Protein AF-A0A699U4J8-F1 (afdb_monomer_lite)

Radius of gyration: 22.79 Å; chains: 1; bounding box: 65×26×47 Å

Secondary structure (DSSP, 8-state):
-------HHHHHHHHHHTS-GGGHHHHHHHHT-TTTTT--HHHHHHHHHHHHHHHHHHHHHHHHHHHTTS--SS---HHHHHHHHHHHHHHHHHHTT-S-S-------TTS-S------

Foldseek 3Di:
DPPPPDQQLNVQLVVLVPDDPVCVVVSVVLNPDPCSSVDHPVNVVVVVVVVVVVVVVVVVVVVVVVVVPPPPPDDDDPVVVVVVVVVVVVVVVVVVPPPDPDDDPDPPVPPPPPPPDDD

Sequence (119 aa):
ILGESLSQEDINLKFLRSLPTEWRTQSLTWRNKTDLEDQSLDDLFNSLKIYDAEVKISVVASVSAASAKIPISSLPNVDTLSNAIIYSFFASQSNSSQLENDDSKQIDADDLDEMDLKW

Structure (mmCIF, N/CA/C/O backbone):
data_AF-A0A699U4J8-F1
#
_entry.id   AF-A0A699U4J8-F1
#
loop_
_atom_site.group_PDB
_atom_site.id
_atom_site.type_symbol
_atom_site.label_atom_id
_atom_site.label_alt_id
_atom_site.label_comp_id
_atom_site.label_asym_id
_atom_site.label_entity_id
_atom_site.label_seq_id
_atom_site.pdbx_PDB_ins_code
_atom_site.Cartn_x
_atom_site.Cartn_y
_atom_site.Cartn_z
_atom_site.occupancy
_atom_site.B_iso_or_equiv
_atom_site.auth_seq_id
_atom_site.auth_comp_id
_atom_site.auth_asym_id
_atom_site.auth_atom_id
_atom_site.pdbx_PDB_model_num
ATOM 1 N N . ILE A 1 1 ? -29.609 2.372 14.294 1.00 51.78 1 ILE A N 1
ATOM 2 C CA . ILE A 1 1 ? -28.439 2.052 13.451 1.00 51.78 1 ILE A CA 1
ATOM 3 C C . ILE A 1 1 ? -27.274 1.991 14.415 1.00 51.78 1 ILE A C 1
ATOM 5 O O . ILE A 1 1 ? -26.902 3.023 14.962 1.00 51.78 1 ILE A O 1
ATOM 9 N N . LEU A 1 2 ? -26.874 0.779 14.792 1.00 55.16 2 LEU A N 1
ATOM 10 C CA . LEU A 1 2 ? -25.718 0.571 15.654 1.00 55.16 2 LEU A CA 1
ATOM 11 C C . LEU A 1 2 ? -24.518 0.921 14.772 1.00 55.16 2 LEU A C 1
ATOM 13 O O . LEU A 1 2 ? -24.261 0.211 13.809 1.00 55.16 2 LEU A O 1
ATOM 17 N N . GLY A 1 3 ? -23.902 2.082 14.988 1.00 55.09 3 GLY A N 1
ATOM 18 C CA . GLY A 1 3 ? -22.686 2.430 14.263 1.00 55.09 3 GLY A CA 1
ATOM 19 C C . GLY A 1 3 ? -21.615 1.435 14.677 1.00 55.09 3 GLY A C 1
ATOM 20 O O . GLY A 1 3 ? -21.160 1.487 15.818 1.00 55.09 3 GLY A O 1
ATOM 21 N N . GLU A 1 4 ? -21.276 0.495 13.799 1.00 68.88 4 GLU A N 1
ATOM 22 C CA . GLU A 1 4 ? -20.122 -0.367 14.013 1.00 68.88 4 GLU A CA 1
ATOM 23 C C . GLU A 1 4 ? -18.873 0.509 13.960 1.00 68.88 4 GLU A C 1
ATOM 25 O O . GLU A 1 4 ? -18.451 0.986 12.906 1.00 68.88 4 GLU A O 1
ATOM 30 N N . SER A 1 5 ? -18.307 0.773 15.134 1.00 76.50 5 SER A N 1
ATOM 31 C CA . SER A 1 5 ? -16.977 1.347 15.249 1.00 76.50 5 SER A CA 1
ATOM 32 C C . SER A 1 5 ? -15.980 0.293 14.780 1.00 76.50 5 SER A C 1
ATOM 34 O O . SER A 1 5 ? -15.729 -0.685 15.481 1.00 76.50 5 SER A O 1
AT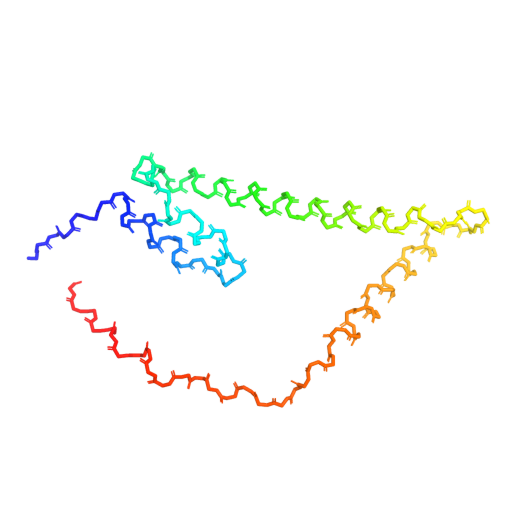OM 36 N N . LEU A 1 6 ? -15.442 0.478 13.581 1.00 82.56 6 LEU A N 1
ATOM 37 C CA . LEU A 1 6 ? -14.371 -0.356 13.047 1.00 82.56 6 LEU A CA 1
ATOM 38 C C . LEU A 1 6 ? -13.098 -0.160 13.878 1.00 82.56 6 LEU A C 1
ATOM 40 O O . LEU A 1 6 ? -12.718 0.978 14.159 1.00 82.56 6 LEU A O 1
ATOM 44 N N . SER A 1 7 ? -12.444 -1.257 14.267 1.00 90.50 7 SER A N 1
ATOM 45 C CA . SER A 1 7 ? -11.113 -1.188 14.876 1.00 90.50 7 SER A CA 1
ATOM 46 C C . SER A 1 7 ? -10.078 -0.743 13.838 1.00 90.50 7 SER A C 1
ATOM 48 O O . SER A 1 7 ? -10.276 -0.904 12.630 1.00 90.50 7 SER A O 1
ATOM 50 N N . GLN A 1 8 ? -8.951 -0.200 14.305 1.00 90.69 8 GLN A N 1
ATOM 51 C CA . GLN A 1 8 ? -7.836 0.165 13.427 1.00 90.69 8 GLN A CA 1
ATOM 52 C C . GLN A 1 8 ? -7.327 -1.054 12.642 1.00 90.69 8 GLN A C 1
ATOM 54 O O . GLN A 1 8 ? -7.018 -0.945 11.455 1.00 90.69 8 GLN A O 1
ATOM 59 N N . GLU A 1 9 ? -7.324 -2.227 13.278 1.00 91.62 9 GLU A N 1
ATOM 60 C CA . GLU A 1 9 ? -6.990 -3.495 12.636 1.00 91.62 9 GLU A CA 1
ATOM 61 C C . GLU A 1 9 ? -7.926 -3.813 11.461 1.00 91.62 9 GLU A C 1
ATOM 63 O O . GLU A 1 9 ? -7.437 -4.109 10.373 1.00 91.62 9 GLU A O 1
ATOM 68 N N . ASP A 1 10 ? -9.251 -3.690 11.617 1.00 91.88 10 ASP A N 1
ATOM 69 C CA . ASP A 1 10 ? -10.183 -3.989 10.518 1.00 91.88 10 ASP A CA 1
ATOM 70 C C . ASP A 1 10 ? -10.025 -3.007 9.347 1.00 91.88 10 ASP A C 1
ATOM 72 O O . ASP A 1 10 ? -10.038 -3.408 8.180 1.00 91.88 10 ASP A O 1
ATOM 76 N N . ILE A 1 11 ? -9.793 -1.724 9.647 1.00 92.31 11 ILE A N 1
ATOM 77 C CA . ILE A 1 11 ? -9.490 -0.700 8.636 1.00 92.31 11 ILE A CA 1
ATOM 78 C C . ILE A 1 11 ? -8.229 -1.086 7.851 1.00 92.31 11 ILE A C 1
ATOM 80 O O . ILE A 1 11 ? -8.233 -1.068 6.616 1.00 92.31 11 ILE A O 1
ATOM 84 N N . ASN A 1 12 ? -7.169 -1.486 8.552 1.00 93.44 12 ASN A N 1
ATOM 85 C CA . ASN A 1 12 ? -5.906 -1.889 7.941 1.00 93.44 12 ASN A CA 1
ATOM 86 C C . ASN A 1 12 ? -6.057 -3.179 7.125 1.00 93.44 12 ASN A C 1
ATOM 88 O O . ASN A 1 12 ? -5.565 -3.259 5.999 1.00 93.44 12 ASN A O 1
ATOM 92 N N . LEU A 1 13 ? -6.797 -4.169 7.627 1.00 92.44 13 LEU A N 1
ATOM 93 C CA . LEU A 1 13 ? -7.095 -5.403 6.899 1.00 92.44 13 LEU A CA 1
ATOM 94 C C . LEU A 1 13 ? -7.877 -5.128 5.610 1.00 92.44 13 LEU A C 1
ATOM 96 O O . LEU A 1 13 ? -7.538 -5.681 4.559 1.00 92.44 13 LEU A O 1
ATOM 100 N N . LYS A 1 14 ? -8.882 -4.246 5.657 1.00 92.62 14 LYS A N 1
ATOM 101 C CA . LYS A 1 14 ? -9.645 -3.818 4.475 1.00 92.62 14 LYS A CA 1
ATOM 102 C C . LYS A 1 14 ? -8.773 -3.086 3.463 1.00 92.62 14 LYS A C 1
ATOM 104 O O . LYS A 1 14 ? -8.875 -3.376 2.272 1.00 92.62 14 LYS A O 1
ATOM 109 N N . PHE A 1 15 ? -7.887 -2.202 3.921 1.00 92.75 15 PHE A N 1
ATOM 110 C CA . PHE A 1 15 ? -6.904 -1.542 3.062 1.00 92.75 15 PHE A CA 1
ATOM 111 C C . PHE A 1 15 ? -5.977 -2.554 2.375 1.00 92.75 15 PHE A C 1
ATOM 113 O O . PHE A 1 15 ? -5.805 -2.509 1.163 1.00 92.75 15 PHE A O 1
ATOM 120 N N . LEU A 1 16 ? -5.429 -3.525 3.111 1.00 92.56 16 LEU A N 1
ATOM 121 C CA . LEU A 1 16 ? -4.551 -4.545 2.528 1.00 92.56 16 LEU A CA 1
ATOM 122 C C . LEU A 1 16 ? -5.282 -5.482 1.561 1.00 92.56 16 LEU A C 1
ATOM 124 O O . LEU A 1 16 ? -4.682 -5.941 0.589 1.00 92.56 16 LEU A O 1
ATOM 128 N N . ARG A 1 17 ? -6.566 -5.770 1.808 1.00 90.62 17 ARG A N 1
ATOM 129 C CA . ARG A 1 17 ? -7.400 -6.611 0.936 1.00 90.62 17 ARG A CA 1
ATOM 130 C C . ARG A 1 17 ? -7.817 -5.895 -0.351 1.00 90.62 17 ARG A C 1
ATOM 132 O O . ARG A 1 17 ? -8.046 -6.575 -1.347 1.00 90.62 17 ARG A O 1
ATOM 139 N N . SER A 1 18 ? -7.903 -4.564 -0.342 1.00 92.38 18 SER A N 1
ATOM 140 C CA . SER A 1 18 ? -8.241 -3.763 -1.526 1.00 92.38 18 SER A CA 1
ATOM 141 C C . SER A 1 18 ? -7.046 -3.477 -2.441 1.00 92.38 18 SER A C 1
ATOM 143 O O . SER A 1 18 ? -7.230 -2.921 -3.526 1.00 92.38 18 SER A O 1
ATOM 145 N N . LEU A 1 19 ? -5.828 -3.867 -2.043 1.00 91.94 19 LEU A N 1
ATOM 146 C CA . LEU A 1 19 ? -4.644 -3.706 -2.880 1.00 91.94 19 LEU A CA 1
ATOM 147 C C . LEU A 1 19 ? -4.722 -4.566 -4.160 1.00 91.94 19 LEU A C 1
ATOM 149 O O . LEU A 1 19 ? -5.242 -5.686 -4.126 1.00 91.94 19 LEU A O 1
ATOM 153 N N . PRO A 1 20 ? -4.143 -4.086 -5.280 1.00 90.25 20 PRO A N 1
ATOM 154 C CA . PRO A 1 20 ? -4.026 -4.852 -6.518 1.00 90.25 20 PRO A CA 1
ATOM 155 C C . PRO A 1 20 ? -3.318 -6.203 -6.339 1.00 90.25 20 PRO A C 1
ATOM 157 O O . PRO A 1 20 ? -2.529 -6.401 -5.410 1.00 90.25 20 PRO A O 1
ATOM 160 N N . THR A 1 21 ? -3.557 -7.138 -7.261 1.00 85.75 21 THR A N 1
ATOM 161 C CA . THR A 1 21 ? -3.020 -8.508 -7.198 1.00 85.75 21 THR A CA 1
ATOM 162 C C . THR A 1 21 ? -1.496 -8.581 -7.139 1.00 85.75 21 THR A C 1
ATOM 164 O O . THR A 1 21 ? -0.951 -9.498 -6.526 1.00 85.75 21 THR A O 1
ATOM 167 N N . GLU A 1 22 ? -0.810 -7.591 -7.700 1.00 86.38 22 GLU A N 1
ATOM 168 C CA . GLU A 1 22 ? 0.641 -7.403 -7.672 1.00 86.38 22 GLU A CA 1
ATOM 169 C C . GLU A 1 22 ? 1.186 -7.308 -6.236 1.00 86.38 22 GLU A C 1
ATOM 171 O O . GLU A 1 22 ? 2.324 -7.687 -5.970 1.00 86.38 22 GLU A O 1
ATOM 176 N N . TRP A 1 23 ? 0.353 -6.871 -5.288 1.00 89.06 23 TRP A N 1
ATOM 177 C CA . TRP A 1 23 ? 0.686 -6.723 -3.872 1.00 89.06 23 TRP A CA 1
ATOM 178 C C . TRP A 1 23 ? 0.244 -7.915 -3.011 1.00 89.06 23 TRP A C 1
ATOM 180 O O . TRP A 1 23 ? 0.364 -7.865 -1.783 1.00 89.06 23 TRP A O 1
ATOM 190 N N . ARG A 1 24 ? -0.262 -9.013 -3.599 1.00 85.62 24 ARG A N 1
ATOM 191 C CA . ARG A 1 24 ? -0.790 -10.164 -2.833 1.00 85.62 24 ARG A CA 1
ATOM 192 C C . ARG A 1 24 ? 0.223 -10.785 -1.878 1.00 85.62 24 ARG A C 1
ATOM 194 O O . ARG A 1 24 ? -0.122 -11.079 -0.737 1.00 85.62 24 ARG A O 1
ATOM 201 N N . THR A 1 25 ? 1.464 -10.972 -2.315 1.00 87.69 25 THR A N 1
ATOM 202 C CA . THR A 1 25 ? 2.506 -11.601 -1.488 1.00 87.69 25 THR A CA 1
ATOM 203 C C . THR A 1 25 ? 2.859 -10.732 -0.280 1.00 87.69 25 THR A C 1
ATOM 205 O O . THR A 1 25 ? 2.932 -11.218 0.852 1.00 87.69 25 THR A O 1
ATOM 208 N N . GLN A 1 26 ? 3.013 -9.425 -0.504 1.00 86.75 26 GLN A N 1
ATOM 209 C CA . GLN A 1 26 ? 3.355 -8.478 0.553 1.00 86.75 26 GLN A CA 1
ATOM 210 C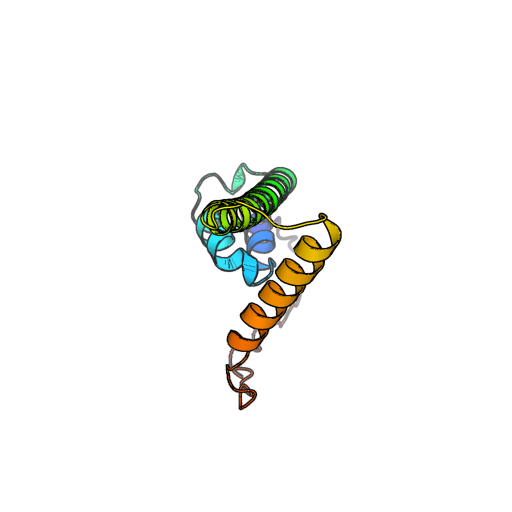 C . GLN A 1 26 ? 2.186 -8.269 1.525 1.00 86.75 26 GLN A C 1
ATOM 212 O O . GLN A 1 26 ? 2.368 -8.344 2.738 1.00 86.75 26 GLN A O 1
ATOM 217 N N . SER A 1 27 ? 0.968 -8.102 1.002 1.00 89.00 27 SER A N 1
ATOM 218 C CA . SER A 1 27 ? -0.244 -7.954 1.817 1.00 89.00 27 SER A CA 1
ATOM 219 C C . SER A 1 27 ? -0.536 -9.191 2.667 1.00 89.00 27 SER A C 1
ATOM 221 O O . SER A 1 27 ? -0.946 -9.051 3.814 1.00 89.00 27 SER A O 1
ATOM 223 N N . LEU A 1 28 ? -0.311 -10.411 2.162 1.00 89.88 28 LEU A N 1
ATOM 224 C CA . LEU A 1 28 ? -0.459 -11.636 2.957 1.00 89.88 28 LEU A CA 1
ATOM 225 C C . LEU A 1 28 ? 0.545 -11.687 4.116 1.00 89.88 28 LEU A C 1
ATOM 227 O O . LEU A 1 28 ? 0.183 -12.076 5.222 1.00 89.88 28 LEU A O 1
ATOM 231 N N . THR A 1 29 ? 1.782 -11.254 3.873 1.00 90.12 29 THR A N 1
ATOM 232 C CA . THR A 1 29 ? 2.821 -11.191 4.909 1.00 90.12 29 THR A CA 1
ATOM 233 C C . THR A 1 29 ? 2.443 -10.195 6.001 1.00 90.12 29 THR A C 1
ATOM 235 O O . THR A 1 29 ? 2.573 -10.499 7.183 1.00 90.12 29 THR A O 1
ATOM 238 N N . TRP A 1 30 ? 1.940 -9.021 5.621 1.00 90.12 30 TRP A N 1
ATOM 239 C CA . TRP A 1 30 ? 1.531 -8.000 6.581 1.00 90.12 30 TRP A CA 1
ATOM 240 C C . TRP A 1 30 ? 0.275 -8.375 7.354 1.00 90.12 30 TRP A C 1
ATOM 242 O O . TRP A 1 30 ? 0.262 -8.172 8.556 1.00 90.12 30 TRP A O 1
ATOM 252 N N . ARG A 1 31 ? -0.718 -9.017 6.728 1.00 89.56 31 ARG A N 1
ATOM 253 C CA . ARG A 1 31 ? -1.923 -9.505 7.427 1.00 89.56 31 ARG A CA 1
ATOM 254 C C . ARG A 1 31 ? -1.633 -10.468 8.583 1.00 89.56 31 ARG A C 1
ATOM 256 O O . ARG A 1 31 ? -2.459 -10.588 9.473 1.00 89.56 31 ARG A O 1
ATOM 263 N N . ASN A 1 32 ? -0.482 -11.140 8.576 1.00 87.81 32 ASN A N 1
ATOM 264 C CA . ASN A 1 32 ? -0.077 -12.056 9.645 1.00 87.81 32 ASN A CA 1
ATOM 265 C C . ASN A 1 32 ? 0.713 -11.372 10.777 1.00 87.81 32 ASN A C 1
ATOM 267 O O . ASN A 1 32 ? 1.141 -12.048 11.713 1.00 87.81 32 ASN A O 1
ATOM 271 N N . LYS A 1 33 ? 0.972 -10.063 10.684 1.00 88.88 33 LYS A N 1
ATOM 272 C CA . LYS A 1 33 ? 1.706 -9.321 11.711 1.00 88.88 33 LYS A CA 1
ATOM 273 C C . LYS A 1 33 ? 0.784 -8.973 12.879 1.00 88.88 33 LYS A C 1
ATOM 275 O O . LYS A 1 33 ? -0.352 -8.567 12.678 1.00 88.88 33 LYS A O 1
ATOM 280 N N . THR A 1 34 ? 1.292 -9.111 14.100 1.00 87.19 34 THR A N 1
ATOM 281 C CA . THR A 1 34 ? 0.522 -8.884 15.335 1.00 87.19 34 THR A CA 1
ATOM 282 C C . THR A 1 34 ? 0.420 -7.412 15.735 1.00 87.19 34 THR A C 1
ATOM 284 O O . THR A 1 34 ? -0.382 -7.079 16.591 1.00 87.19 34 THR A O 1
ATOM 287 N N . ASP A 1 35 ? 1.238 -6.539 15.145 1.00 89.88 35 ASP A N 1
ATOM 288 C CA . ASP A 1 35 ? 1.280 -5.090 15.388 1.00 89.88 35 ASP A CA 1
ATOM 289 C C . ASP A 1 35 ? 0.411 -4.301 14.392 1.00 89.88 35 ASP A C 1
ATOM 291 O O . ASP A 1 35 ? 0.624 -3.110 14.176 1.00 89.88 35 ASP A O 1
ATOM 295 N N . LEU A 1 36 ? -0.547 -4.961 13.731 1.00 89.44 36 LEU A N 1
ATOM 296 C CA . LEU A 1 36 ? -1.360 -4.319 12.699 1.00 89.44 36 LEU A CA 1
ATOM 297 C C . LEU A 1 36 ? -2.319 -3.271 13.271 1.00 89.44 36 LEU A C 1
ATOM 299 O O . LEU A 1 36 ? -2.638 -2.319 12.571 1.00 89.44 36 LEU A O 1
ATOM 303 N N . GLU A 1 37 ? -2.779 -3.436 14.512 1.00 90.88 37 GLU A N 1
ATOM 304 C CA . GLU A 1 37 ? -3.652 -2.468 15.192 1.00 90.88 37 GLU A CA 1
ATOM 305 C C . GLU A 1 37 ? -2.909 -1.170 15.547 1.00 90.88 37 GLU A C 1
ATOM 307 O O . GLU A 1 37 ? -3.503 -0.094 15.527 1.00 90.88 37 GLU A O 1
ATOM 312 N N . ASP A 1 38 ? -1.601 -1.263 15.801 1.00 93.19 38 ASP A N 1
ATOM 313 C CA . ASP A 1 38 ? -0.754 -0.126 16.172 1.00 93.19 38 ASP A CA 1
ATOM 314 C C . ASP A 1 38 ? -0.310 0.706 14.957 1.00 93.19 38 ASP A C 1
ATOM 316 O O . ASP A 1 38 ? 0.130 1.848 15.104 1.00 93.19 38 ASP A O 1
ATOM 320 N N . GLN A 1 39 ? -0.394 0.141 13.749 1.00 92.88 39 GLN A N 1
ATOM 321 C CA . GLN A 1 39 ? 0.022 0.816 12.523 1.00 92.88 39 GLN A CA 1
ATOM 322 C C . GLN A 1 39 ? -1.076 1.732 11.985 1.00 92.88 39 GLN A C 1
ATOM 324 O O . GLN A 1 39 ? -2.246 1.358 11.882 1.00 92.88 39 GLN A O 1
ATOM 329 N N . SER A 1 40 ? -0.688 2.933 11.562 1.00 93.62 40 SER A N 1
ATOM 330 C CA . SER A 1 40 ? -1.592 3.820 10.834 1.00 93.62 40 SER A CA 1
ATOM 331 C C . SER A 1 40 ? -1.646 3.467 9.342 1.00 93.62 40 SER A C 1
ATOM 333 O O . SER A 1 40 ? -0.747 2.822 8.789 1.00 93.62 40 SER A O 1
ATOM 335 N N . LEU A 1 41 ? -2.686 3.948 8.654 1.00 92.44 41 LEU A N 1
ATOM 336 C CA . LEU A 1 41 ? -2.762 3.853 7.192 1.00 92.44 41 LEU A CA 1
ATOM 337 C C . LEU A 1 41 ? -1.594 4.569 6.502 1.00 92.44 41 LEU A C 1
ATOM 339 O O . LEU A 1 41 ? -1.111 4.090 5.476 1.00 92.44 41 LEU A O 1
ATOM 343 N N . ASP A 1 42 ? -1.119 5.680 7.068 1.00 93.88 42 ASP A N 1
ATOM 344 C CA . ASP A 1 42 ? 0.018 6.422 6.522 1.00 93.88 42 ASP A CA 1
ATOM 345 C C . ASP A 1 42 ? 1.310 5.600 6.609 1.00 93.88 42 ASP A C 1
ATOM 347 O O . ASP A 1 42 ? 2.075 5.545 5.645 1.00 93.88 42 ASP A O 1
ATOM 351 N N . ASP A 1 43 ? 1.536 4.893 7.719 1.00 93.00 43 ASP A N 1
ATOM 352 C CA . ASP A 1 43 ? 2.704 4.020 7.890 1.00 93.00 43 ASP A CA 1
ATOM 353 C C . ASP A 1 43 ? 2.681 2.838 6.912 1.00 93.00 43 ASP A C 1
ATOM 355 O O . ASP A 1 43 ? 3.699 2.516 6.285 1.00 93.00 43 ASP A O 1
ATOM 359 N N . LEU A 1 44 ? 1.508 2.223 6.724 1.00 92.25 44 LEU A N 1
ATOM 360 C CA . LEU A 1 44 ? 1.299 1.153 5.745 1.00 92.25 44 LEU A CA 1
ATOM 361 C C . LEU A 1 44 ? 1.538 1.651 4.317 1.00 92.25 44 LEU A C 1
ATOM 363 O O . LEU A 1 44 ? 2.241 1.003 3.537 1.00 92.25 44 LEU A O 1
ATOM 367 N N . PHE A 1 45 ? 1.005 2.823 3.973 1.00 92.06 45 PHE A N 1
ATOM 368 C CA . PHE A 1 45 ? 1.204 3.425 2.660 1.00 92.06 45 PHE A CA 1
ATOM 369 C C . PHE A 1 45 ? 2.678 3.765 2.406 1.00 92.06 45 PHE A C 1
ATOM 371 O O . PHE A 1 45 ? 3.220 3.427 1.350 1.00 92.06 45 PHE A O 1
ATOM 378 N N . ASN A 1 46 ? 3.361 4.363 3.382 1.00 91.69 46 ASN A N 1
ATOM 379 C CA . ASN A 1 46 ? 4.792 4.654 3.297 1.00 91.69 46 ASN A CA 1
ATOM 380 C C . ASN A 1 46 ? 5.619 3.375 3.122 1.00 91.69 46 ASN A C 1
ATOM 382 O O . ASN A 1 46 ? 6.522 3.329 2.284 1.00 91.69 46 ASN A O 1
ATOM 386 N N . SER A 1 47 ? 5.265 2.306 3.834 1.00 90.81 47 SER A N 1
ATOM 387 C CA . SER A 1 47 ? 5.906 0.998 3.686 1.00 90.81 47 SER A CA 1
ATOM 388 C C . SER A 1 47 ? 5.726 0.425 2.273 1.00 90.81 47 SER A C 1
ATOM 390 O O . SER A 1 47 ? 6.676 -0.118 1.706 1.00 90.81 47 SER A O 1
ATOM 392 N N . LEU A 1 48 ? 4.547 0.593 1.656 1.00 90.44 48 LEU A N 1
ATOM 393 C CA . LEU A 1 48 ? 4.307 0.172 0.266 1.00 90.44 48 LEU A CA 1
ATOM 394 C C . LEU A 1 48 ? 5.156 0.982 -0.712 1.00 90.44 48 LEU A C 1
ATOM 396 O O . LEU A 1 48 ? 5.758 0.424 -1.628 1.00 90.44 48 LEU A O 1
ATOM 400 N N . LYS A 1 49 ? 5.232 2.300 -0.506 1.00 88.81 49 LYS A N 1
ATOM 401 C CA . LYS A 1 49 ? 6.046 3.201 -1.330 1.00 88.81 49 LYS A CA 1
ATOM 402 C C . LYS A 1 49 ? 7.526 2.832 -1.299 1.00 88.81 49 LYS A C 1
ATOM 404 O O . LYS A 1 49 ? 8.173 2.889 -2.344 1.00 88.81 49 LYS A O 1
ATOM 409 N N . ILE A 1 50 ? 8.047 2.453 -0.133 1.00 90.12 50 ILE A N 1
ATOM 410 C CA . ILE A 1 50 ? 9.432 1.993 0.022 1.00 90.12 50 ILE A CA 1
ATOM 411 C C . ILE A 1 50 ? 9.634 0.676 -0.729 1.00 90.12 50 ILE A C 1
ATOM 413 O O . ILE A 1 50 ? 10.554 0.579 -1.537 1.00 90.12 50 ILE A O 1
ATOM 417 N N . TYR A 1 51 ? 8.740 -0.298 -0.545 1.00 86.38 51 TYR A N 1
ATOM 418 C CA . TYR A 1 51 ? 8.845 -1.591 -1.221 1.00 86.38 51 TYR A CA 1
ATOM 419 C C . TYR A 1 51 ? 8.798 -1.463 -2.754 1.00 86.38 51 TYR A C 1
ATOM 421 O O . TYR A 1 51 ? 9.619 -2.056 -3.450 1.00 86.38 51 TYR A O 1
ATOM 429 N N . ASP A 1 52 ? 7.895 -0.637 -3.296 1.00 85.31 52 ASP A N 1
ATOM 430 C CA . ASP A 1 52 ? 7.835 -0.333 -4.737 1.00 85.31 52 ASP A CA 1
ATOM 431 C C . ASP A 1 52 ? 9.174 0.224 -5.254 1.00 85.31 52 ASP A C 1
ATOM 433 O O . ASP A 1 52 ? 9.667 -0.171 -6.314 1.00 85.31 52 ASP A O 1
ATOM 437 N N . ALA A 1 53 ? 9.791 1.133 -4.492 1.00 82.44 53 ALA A N 1
ATOM 438 C CA . ALA A 1 53 ? 11.080 1.716 -4.844 1.00 82.44 53 ALA A CA 1
ATOM 439 C C . ALA A 1 53 ? 12.216 0.682 -4.794 1.00 82.44 53 ALA A C 1
ATOM 441 O O . ALA A 1 53 ? 13.023 0.623 -5.722 1.00 82.44 53 ALA A O 1
ATOM 442 N N . GLU A 1 54 ? 12.265 -0.161 -3.762 1.00 79.88 54 GLU A N 1
ATOM 443 C CA . GLU A 1 54 ? 13.263 -1.229 -3.629 1.00 79.88 54 GLU A CA 1
ATOM 444 C C . GLU A 1 54 ? 13.166 -2.251 -4.766 1.00 79.88 54 GLU A C 1
ATOM 446 O O . GLU A 1 54 ? 14.182 -2.603 -5.372 1.00 79.88 54 GLU A O 1
ATOM 451 N N . VAL A 1 55 ? 11.947 -2.673 -5.122 1.00 76.81 55 VAL A N 1
ATOM 452 C CA . VAL A 1 55 ? 11.706 -3.574 -6.257 1.00 76.81 55 VAL A CA 1
ATOM 453 C C . VAL A 1 55 ? 12.209 -2.942 -7.556 1.00 76.81 55 VAL A C 1
ATOM 455 O O . VAL A 1 55 ? 12.940 -3.584 -8.312 1.00 76.81 55 VAL A O 1
ATOM 458 N N . LYS A 1 56 ? 11.901 -1.662 -7.804 1.00 73.00 56 LYS A N 1
ATOM 459 C CA . LYS A 1 56 ? 12.374 -0.940 -8.998 1.00 73.00 56 LYS A CA 1
ATOM 460 C C . LYS A 1 56 ? 13.897 -0.827 -9.051 1.00 73.00 56 LYS A C 1
ATOM 462 O O . LYS A 1 56 ? 14.486 -1.059 -10.106 1.00 73.00 56 LYS A O 1
ATOM 467 N N . ILE A 1 57 ? 14.547 -0.516 -7.929 1.00 70.94 57 ILE A N 1
ATOM 468 C CA . ILE A 1 57 ? 16.013 -0.439 -7.840 1.00 70.94 57 ILE A CA 1
ATOM 469 C C . ILE A 1 57 ? 16.641 -1.810 -8.118 1.00 70.94 57 ILE A C 1
ATOM 471 O O . ILE A 1 57 ? 17.611 -1.894 -8.871 1.00 70.94 57 ILE A O 1
ATOM 475 N N . SER A 1 58 ? 16.071 -2.885 -7.570 1.00 67.44 58 SER A N 1
ATOM 476 C CA . SER A 1 58 ? 16.537 -4.259 -7.791 1.00 67.44 58 SER A CA 1
ATOM 477 C C . SER A 1 58 ? 16.478 -4.668 -9.267 1.00 67.44 58 SER A C 1
ATOM 479 O O . SER A 1 58 ? 17.435 -5.241 -9.800 1.00 67.44 58 SER A O 1
ATOM 481 N N . VAL A 1 59 ? 15.398 -4.308 -9.966 1.00 62.38 59 VAL A N 1
ATOM 482 C CA . VAL A 1 59 ? 15.258 -4.558 -11.409 1.00 62.38 59 VAL A CA 1
ATOM 483 C C . VAL A 1 59 ? 16.329 -3.802 -12.202 1.00 62.38 59 VAL A C 1
ATOM 485 O O . VAL A 1 59 ? 17.009 -4.398 -13.036 1.00 62.38 59 VAL A O 1
ATOM 488 N N . VAL A 1 60 ? 16.549 -2.516 -11.906 1.00 60.53 60 VAL A N 1
ATOM 489 C CA . VAL A 1 60 ? 17.581 -1.700 -12.576 1.00 60.53 60 VAL A CA 1
ATOM 490 C C . VAL A 1 60 ? 18.988 -2.249 -12.317 1.00 60.53 60 VAL A C 1
ATOM 492 O O . VAL A 1 60 ? 19.795 -2.362 -13.243 1.00 60.53 60 VAL A O 1
ATOM 495 N N . ALA A 1 61 ? 19.286 -2.632 -11.075 1.00 57.28 61 ALA A N 1
ATOM 496 C CA . ALA A 1 61 ? 20.572 -3.210 -10.703 1.00 57.28 61 ALA A CA 1
ATOM 497 C C . ALA A 1 61 ? 20.816 -4.560 -11.393 1.00 57.28 61 ALA A C 1
ATOM 499 O O . ALA A 1 61 ? 21.916 -4.802 -11.888 1.00 57.28 61 ALA A O 1
ATOM 500 N N . SER A 1 62 ? 19.792 -5.411 -11.493 1.00 53.75 62 SER A N 1
ATOM 501 C CA . SER A 1 62 ? 19.883 -6.706 -12.181 1.00 53.75 62 SER A CA 1
ATOM 502 C C . SER A 1 62 ? 20.158 -6.542 -13.678 1.00 53.75 62 SER A C 1
ATOM 504 O O . SER A 1 62 ? 21.002 -7.248 -14.230 1.00 53.75 62 SER A O 1
ATOM 506 N N . VAL A 1 63 ? 19.524 -5.561 -14.330 1.00 53.94 63 VAL A N 1
ATOM 507 C CA . VAL A 1 63 ? 19.803 -5.211 -15.734 1.00 53.94 63 VAL A CA 1
ATOM 508 C C . VAL A 1 63 ? 21.235 -4.690 -15.903 1.00 53.94 63 VAL A C 1
ATOM 510 O O . VAL A 1 63 ? 21.940 -5.108 -16.823 1.00 53.94 63 VAL A O 1
ATOM 513 N N . SER A 1 64 ? 21.707 -3.837 -14.990 1.00 54.53 64 SER A N 1
ATOM 514 C CA . SER A 1 64 ? 23.084 -3.321 -15.005 1.00 54.53 64 SER A CA 1
ATOM 515 C C . SER A 1 64 ? 24.128 -4.434 -14.820 1.00 54.53 64 SER A C 1
ATOM 517 O O . SER A 1 64 ? 25.082 -4.536 -15.593 1.00 54.53 64 SER A O 1
ATOM 519 N N . ALA A 1 65 ? 23.918 -5.334 -13.855 1.00 50.34 65 ALA A N 1
ATOM 520 C CA . ALA A 1 65 ? 24.815 -6.457 -13.588 1.00 50.34 65 ALA A CA 1
ATOM 521 C C . ALA A 1 65 ? 24.841 -7.482 -14.736 1.00 50.34 65 ALA A C 1
ATOM 523 O O . ALA A 1 65 ? 25.905 -8.014 -15.061 1.00 50.34 65 ALA A O 1
ATOM 524 N N . ALA A 1 66 ? 23.702 -7.730 -15.391 1.00 49.84 66 ALA A N 1
ATOM 525 C CA . ALA A 1 66 ? 23.646 -8.556 -16.597 1.00 49.84 66 ALA A CA 1
ATOM 526 C C . ALA A 1 66 ? 24.374 -7.892 -17.783 1.00 49.84 66 ALA A C 1
ATOM 528 O O . ALA A 1 66 ? 25.066 -8.572 -18.541 1.00 49.84 66 ALA A O 1
ATOM 529 N N . SER A 1 67 ? 24.291 -6.562 -17.910 1.00 51.75 67 SER A N 1
ATOM 530 C CA . SER A 1 67 ? 24.987 -5.798 -18.955 1.00 51.75 67 SER A CA 1
ATOM 531 C C . SER A 1 67 ? 26.503 -5.688 -18.729 1.00 51.75 67 SER A C 1
ATOM 533 O O . SER A 1 67 ? 27.249 -5.538 -19.696 1.00 51.75 67 SER A O 1
ATOM 535 N N . ALA A 1 68 ? 26.984 -5.797 -17.486 1.00 50.78 68 ALA A N 1
ATOM 536 C CA . ALA A 1 68 ? 28.405 -5.680 -17.137 1.00 50.78 68 ALA A CA 1
ATOM 537 C C . ALA A 1 68 ? 29.273 -6.874 -17.588 1.00 50.78 68 ALA A C 1
ATOM 539 O O . ALA A 1 68 ? 30.494 -6.845 -17.433 1.00 50.78 68 ALA A O 1
ATOM 540 N N . LYS A 1 69 ? 28.668 -7.929 -18.153 1.00 50.97 69 LYS A N 1
ATOM 541 C CA . LYS A 1 69 ? 29.381 -9.125 -18.630 1.00 50.97 69 LYS A CA 1
ATOM 542 C C . LYS A 1 69 ? 29.680 -9.133 -20.129 1.00 50.97 69 LYS A C 1
ATOM 544 O O . LYS A 1 69 ? 30.320 -10.071 -20.600 1.00 50.97 69 LYS A O 1
ATOM 549 N N . ILE A 1 70 ? 29.265 -8.107 -20.875 1.00 51.44 70 ILE A N 1
ATOM 550 C CA . ILE A 1 70 ? 29.737 -7.922 -22.249 1.00 51.44 70 ILE A CA 1
ATOM 551 C C . ILE A 1 70 ? 31.060 -7.154 -22.169 1.00 51.44 70 ILE A C 1
ATOM 553 O O . ILE A 1 70 ? 31.061 -6.034 -21.662 1.00 51.44 70 ILE A O 1
ATOM 557 N N . PRO A 1 71 ? 32.199 -7.725 -22.606 1.00 42.38 71 PRO A N 1
ATOM 558 C CA . PRO A 1 71 ? 33.458 -6.999 -22.616 1.00 42.38 71 PRO A CA 1
ATOM 559 C C . PRO A 1 71 ? 33.308 -5.799 -23.555 1.00 42.38 71 PRO A C 1
ATOM 561 O O . PRO A 1 71 ? 33.259 -5.944 -24.774 1.00 42.38 71 PRO A O 1
ATOM 564 N N . ILE A 1 72 ? 33.208 -4.602 -22.972 1.00 49.16 72 ILE A N 1
ATOM 565 C CA . ILE A 1 72 ? 33.182 -3.323 -23.685 1.00 49.16 72 ILE A CA 1
ATOM 566 C C . ILE A 1 72 ? 34.619 -3.018 -24.120 1.00 49.16 72 ILE A C 1
ATOM 568 O O . ILE A 1 72 ? 35.279 -2.115 -23.616 1.00 49.16 72 ILE A O 1
ATOM 572 N N . SER A 1 73 ? 35.153 -3.819 -25.035 1.00 51.31 73 SER A N 1
ATOM 573 C CA . SER A 1 73 ? 36.358 -3.471 -25.774 1.00 51.31 73 SER A CA 1
ATOM 574 C C . SER A 1 73 ? 35.928 -3.162 -27.201 1.00 51.31 73 SER A C 1
ATOM 576 O O . SER A 1 73 ? 35.752 -4.062 -28.016 1.00 51.31 73 SER A O 1
ATOM 578 N N . SER A 1 74 ? 35.752 -1.865 -27.460 1.00 56.56 74 SER A N 1
ATOM 579 C CA . SER A 1 74 ? 35.359 -1.226 -28.725 1.00 56.56 74 SER A CA 1
ATOM 580 C C . SER A 1 74 ? 33.874 -1.325 -29.115 1.00 56.56 74 SER A C 1
ATOM 582 O O . SER A 1 74 ? 33.450 -2.331 -29.665 1.00 56.56 74 SER A O 1
ATOM 584 N N . LEU A 1 75 ? 33.082 -0.258 -28.906 1.00 50.34 75 LEU A N 1
ATOM 585 C CA . LEU A 1 75 ? 32.015 0.131 -29.855 1.00 50.34 75 LEU A CA 1
ATOM 586 C C . LEU A 1 75 ? 31.500 1.572 -29.612 1.00 50.34 75 LEU A C 1
ATOM 588 O O . LEU A 1 75 ? 31.625 2.076 -28.495 1.00 50.34 75 LEU A O 1
ATOM 592 N N . PRO A 1 76 ? 30.993 2.264 -30.656 1.00 49.97 76 PRO A N 1
ATOM 593 C CA . PRO A 1 76 ? 30.916 3.709 -30.764 1.00 49.97 76 PRO A CA 1
ATOM 594 C C . PRO A 1 76 ? 29.544 4.252 -30.352 1.00 49.97 76 PRO A C 1
ATOM 596 O O . PRO A 1 76 ? 28.514 3.666 -30.665 1.00 49.97 76 PRO A O 1
ATOM 599 N N . ASN A 1 77 ? 29.576 5.433 -29.739 1.00 57.75 77 ASN A N 1
ATOM 600 C CA . ASN A 1 77 ? 28.449 6.309 -29.417 1.00 57.75 77 ASN A CA 1
ATOM 601 C C . ASN A 1 77 ? 27.275 5.675 -28.625 1.00 57.75 77 ASN A C 1
ATOM 603 O O . ASN A 1 77 ? 26.620 4.719 -29.036 1.00 57.75 77 ASN A O 1
ATOM 607 N N . VAL A 1 78 ? 26.960 6.316 -27.498 1.00 55.50 78 VAL A N 1
ATOM 608 C CA . VAL A 1 78 ? 25.876 6.005 -26.553 1.00 55.50 78 VAL A CA 1
ATOM 609 C C . VAL A 1 78 ? 24.507 5.858 -27.241 1.00 55.50 78 VAL A C 1
ATOM 611 O O . VAL A 1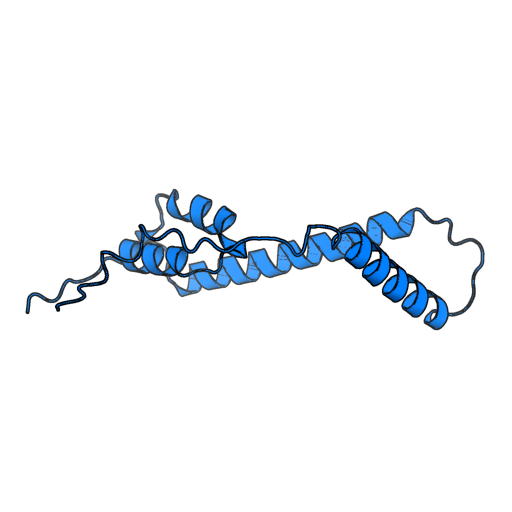 78 ? 23.708 5.021 -26.818 1.00 55.50 78 VAL A O 1
ATOM 614 N N . AS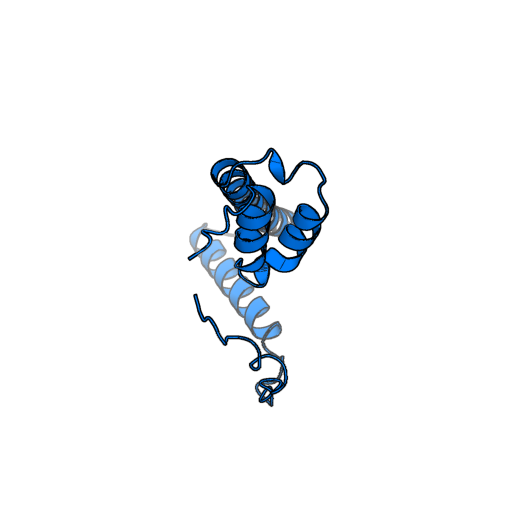P A 1 79 ? 24.258 6.580 -28.338 1.00 57.38 79 ASP A N 1
ATOM 615 C CA . ASP A 1 79 ? 22.996 6.500 -29.094 1.00 57.38 79 ASP A CA 1
ATOM 616 C C . ASP A 1 79 ? 22.714 5.092 -29.650 1.00 57.38 79 ASP A C 1
ATOM 618 O O . ASP A 1 79 ? 21.582 4.603 -29.602 1.00 57.38 79 ASP A O 1
ATOM 622 N N . THR A 1 80 ? 23.751 4.393 -30.124 1.00 56.72 80 THR A N 1
ATOM 623 C CA . THR A 1 80 ? 23.625 3.037 -30.687 1.00 56.72 80 THR A CA 1
ATOM 624 C C . THR A 1 80 ? 23.303 2.009 -29.600 1.00 56.72 80 THR A C 1
ATOM 626 O O . THR A 1 80 ? 22.564 1.052 -29.838 1.00 56.72 80 THR A O 1
ATOM 629 N N . LEU A 1 81 ? 23.828 2.219 -28.387 1.00 63.69 81 LEU A N 1
ATOM 630 C CA . LEU A 1 81 ? 23.612 1.336 -27.242 1.00 63.69 81 LEU A CA 1
ATOM 631 C C . LEU A 1 81 ? 22.186 1.457 -26.695 1.00 63.69 81 LEU A C 1
ATOM 633 O O . LEU A 1 81 ? 21.558 0.438 -26.417 1.00 63.69 81 LEU A O 1
ATOM 637 N N . SER A 1 82 ? 21.659 2.682 -26.599 1.00 71.25 82 SER A N 1
ATOM 638 C CA . SER A 1 82 ? 20.270 2.924 -26.189 1.00 71.25 82 SER A CA 1
ATOM 639 C C . SER A 1 82 ? 19.295 2.162 -27.092 1.00 71.25 82 SER A C 1
ATOM 641 O O . SER A 1 82 ? 18.455 1.401 -26.612 1.00 71.25 82 SER A O 1
ATOM 643 N N . ASN A 1 83 ? 19.486 2.256 -28.411 1.00 69.50 83 ASN A N 1
ATOM 644 C CA . ASN A 1 83 ? 18.630 1.578 -29.380 1.00 69.50 83 ASN A CA 1
ATOM 645 C C . ASN A 1 83 ? 18.717 0.042 -29.274 1.00 69.50 83 ASN A C 1
ATOM 647 O O . ASN A 1 83 ? 17.699 -0.646 -29.340 1.00 69.50 83 ASN A O 1
ATOM 651 N N . ALA A 1 84 ? 19.916 -0.505 -29.052 1.00 66.56 84 ALA A N 1
ATOM 652 C CA . ALA A 1 84 ? 20.122 -1.946 -28.890 1.00 66.56 84 ALA A CA 1
ATOM 653 C C . ALA A 1 84 ? 19.498 -2.499 -27.595 1.00 66.56 84 ALA A C 1
ATOM 655 O O . ALA A 1 84 ? 18.905 -3.580 -27.606 1.00 66.56 84 ALA A O 1
ATOM 656 N N . ILE A 1 85 ? 19.589 -1.759 -26.485 1.00 68.38 85 ILE A N 1
ATOM 657 C CA . ILE A 1 85 ? 18.976 -2.146 -25.204 1.00 68.38 85 ILE A CA 1
ATOM 658 C C . ILE A 1 85 ? 17.450 -2.106 -25.311 1.00 68.38 85 ILE A C 1
ATOM 660 O O . ILE A 1 85 ? 16.791 -3.067 -24.915 1.00 68.38 85 ILE A O 1
ATOM 664 N N . ILE A 1 86 ? 16.897 -1.042 -25.902 1.00 75.44 86 ILE A N 1
ATOM 665 C CA . ILE A 1 86 ? 15.456 -0.914 -26.155 1.00 75.44 86 ILE A CA 1
ATOM 666 C C . ILE A 1 86 ? 14.965 -2.097 -27.003 1.00 75.44 86 ILE A C 1
ATOM 668 O O . ILE A 1 86 ? 13.992 -2.756 -26.639 1.00 75.44 86 ILE A O 1
ATOM 672 N N . TYR A 1 87 ? 15.676 -2.435 -28.083 1.00 73.69 87 TYR A N 1
ATOM 673 C CA . TYR A 1 87 ? 15.327 -3.574 -28.937 1.00 73.69 87 TYR A CA 1
ATOM 674 C C . TYR A 1 87 ? 15.379 -4.915 -28.184 1.00 73.69 87 TYR A C 1
ATOM 676 O O . TYR A 1 87 ? 14.492 -5.753 -28.335 1.00 73.69 87 TYR A O 1
ATOM 684 N N . SER A 1 88 ? 16.383 -5.109 -27.324 1.00 66.50 88 SER A N 1
ATOM 685 C CA . SER A 1 88 ? 16.558 -6.336 -26.532 1.00 66.50 88 SER A CA 1
ATOM 686 C C . SER A 1 88 ? 15.467 -6.513 -25.475 1.00 66.50 88 SER A C 1
ATOM 688 O O . SER A 1 88 ? 15.008 -7.631 -25.240 1.00 66.50 88 SER A O 1
ATOM 690 N N . PHE A 1 89 ? 15.020 -5.416 -24.861 1.00 73.50 89 PHE A N 1
ATOM 691 C CA . PHE A 1 89 ? 13.899 -5.409 -23.926 1.00 73.50 89 PHE A CA 1
ATOM 692 C C . PHE A 1 89 ? 12.606 -5.853 -24.617 1.00 73.50 89 PHE A C 1
ATOM 694 O O . PHE A 1 89 ? 11.962 -6.797 -24.160 1.00 73.50 89 PHE A O 1
ATOM 701 N N . PHE A 1 90 ? 12.280 -5.261 -25.771 1.00 69.38 90 PHE A N 1
ATOM 702 C CA . PHE A 1 90 ? 11.087 -5.641 -26.531 1.00 69.38 90 PHE A CA 1
ATOM 703 C C . PHE A 1 90 ? 11.158 -7.070 -27.078 1.00 69.38 90 PHE A C 1
ATOM 705 O O . PHE A 1 90 ? 10.159 -7.780 -27.013 1.00 69.38 90 PHE A O 1
ATOM 712 N N . ALA A 1 91 ? 12.326 -7.532 -27.534 1.00 63.16 91 ALA A N 1
ATOM 713 C CA . ALA A 1 91 ? 12.516 -8.917 -27.973 1.00 63.16 91 ALA A CA 1
ATOM 714 C C . ALA A 1 91 ? 12.377 -9.928 -26.816 1.00 63.16 91 ALA A C 1
ATOM 716 O O . ALA A 1 91 ? 11.845 -11.025 -26.981 1.00 63.16 91 ALA A O 1
ATOM 717 N N . SER A 1 92 ? 12.822 -9.556 -25.613 1.00 57.94 92 SER A N 1
ATOM 718 C CA . SER A 1 92 ? 12.666 -10.394 -24.416 1.00 57.94 92 SER A CA 1
ATOM 719 C C . SER A 1 92 ? 11.210 -10.431 -23.946 1.00 57.94 92 SER A C 1
ATOM 721 O O . SER A 1 92 ? 10.722 -11.471 -23.510 1.00 57.94 92 SER A O 1
ATOM 723 N N . GLN A 1 93 ? 10.486 -9.321 -24.102 1.00 59.25 93 GLN A N 1
ATOM 724 C CA . GLN A 1 93 ? 9.062 -9.227 -23.792 1.00 59.25 93 GLN A CA 1
ATOM 725 C C . GLN A 1 93 ? 8.188 -9.943 -24.837 1.00 59.25 93 GLN A C 1
ATOM 727 O O . GLN A 1 93 ? 7.192 -10.570 -24.473 1.00 59.25 93 GLN A O 1
ATOM 732 N N . SER A 1 94 ? 8.588 -9.955 -26.116 1.00 54.62 94 SER A N 1
ATOM 733 C CA . SER A 1 94 ? 7.892 -10.717 -27.162 1.00 54.62 94 SER A CA 1
ATOM 734 C C . SER A 1 94 ? 8.057 -12.227 -26.988 1.00 54.62 94 SER A C 1
ATOM 736 O O . SER A 1 94 ? 7.116 -12.969 -27.248 1.00 54.62 94 SER A O 1
ATOM 738 N N . ASN A 1 95 ? 9.199 -12.690 -26.470 1.00 51.94 95 ASN A N 1
ATOM 739 C CA . ASN A 1 95 ? 9.403 -14.108 -26.141 1.00 51.94 95 ASN A CA 1
ATOM 740 C C . ASN A 1 95 ? 8.658 -14.532 -24.861 1.00 51.94 95 ASN A C 1
ATOM 742 O O . ASN A 1 95 ? 8.362 -15.708 -24.679 1.00 51.94 95 ASN A O 1
ATOM 746 N N . SER A 1 96 ? 8.324 -13.576 -23.989 1.00 52.03 96 SER A N 1
ATOM 747 C CA . SER A 1 96 ? 7.451 -13.779 -22.825 1.00 52.03 96 SER A CA 1
ATOM 748 C C . SER A 1 96 ? 5.956 -13.755 -23.180 1.00 52.03 96 SER A C 1
ATOM 750 O O . SER A 1 96 ? 5.136 -14.071 -22.323 1.00 52.03 96 SER A O 1
ATOM 752 N N . SER A 1 97 ? 5.593 -13.378 -24.412 1.00 48.88 97 SER A N 1
ATOM 753 C CA . SER A 1 97 ? 4.196 -13.240 -24.861 1.00 48.88 97 SER A CA 1
ATOM 754 C C . SER A 1 97 ? 3.710 -14.425 -25.702 1.00 48.88 97 SER A C 1
ATOM 756 O O . SER A 1 97 ? 2.707 -14.316 -26.397 1.00 48.88 97 SER A O 1
ATOM 758 N N . GLN A 1 98 ? 4.394 -15.572 -25.629 1.00 50.06 98 GLN A N 1
ATOM 759 C CA . GLN A 1 98 ? 3.891 -16.835 -26.177 1.00 50.06 98 GLN A CA 1
ATOM 760 C C . GLN A 1 98 ? 3.052 -17.630 -25.160 1.00 50.06 98 GLN A C 1
ATOM 762 O O . GLN A 1 98 ? 2.965 -18.851 -25.251 1.00 50.06 98 GLN A O 1
ATOM 767 N N . LEU A 1 99 ? 2.422 -16.948 -24.198 1.00 46.94 99 LEU A N 1
ATOM 768 C CA . LEU A 1 99 ? 1.270 -17.514 -23.508 1.00 46.94 99 LEU A CA 1
ATOM 769 C C . LEU A 1 99 ? 0.046 -17.196 -24.367 1.00 46.94 99 LEU A C 1
ATOM 771 O O . LEU A 1 99 ? -0.378 -16.045 -24.438 1.00 46.94 99 LEU A O 1
ATOM 775 N N . GLU A 1 100 ? -0.408 -18.226 -25.076 1.00 45.22 100 GLU A N 1
ATOM 776 C CA . GLU A 1 100 ? -1.759 -18.409 -25.603 1.00 45.22 100 GLU A CA 1
ATOM 777 C C . GLU A 1 100 ? -2.736 -17.286 -25.251 1.00 45.22 100 GLU A C 1
ATOM 779 O O . GLU A 1 100 ? -3.205 -17.128 -24.126 1.00 45.22 100 GLU A O 1
ATOM 784 N N . ASN A 1 101 ? -3.095 -16.543 -26.286 1.00 52.19 101 ASN A N 1
ATOM 785 C CA . ASN A 1 101 ? -4.369 -15.866 -26.377 1.00 52.19 101 ASN A CA 1
ATOM 786 C C . ASN A 1 101 ? -5.484 -16.886 -26.669 1.00 52.19 101 ASN A C 1
ATOM 788 O O . ASN A 1 101 ? -6.201 -16.722 -27.646 1.00 52.19 101 ASN A O 1
ATOM 792 N N . ASP A 1 102 ? -5.639 -17.924 -25.851 1.00 54.22 102 ASP A N 1
ATOM 793 C CA . ASP A 1 102 ? -6.817 -18.786 -25.911 1.00 54.22 102 ASP A CA 1
ATOM 794 C C . ASP A 1 102 ? -7.278 -19.139 -24.494 1.00 54.22 102 ASP A C 1
ATOM 796 O O . ASP A 1 102 ? -6.520 -19.606 -23.652 1.00 54.22 102 ASP A O 1
ATOM 800 N N . ASP A 1 103 ? -8.549 -18.828 -24.254 1.00 56.81 103 ASP A N 1
ATOM 801 C CA . ASP A 1 103 ? -9.364 -19.125 -23.079 1.00 56.81 103 ASP A CA 1
ATOM 802 C C . ASP A 1 103 ? -8.839 -18.754 -21.678 1.00 56.81 103 ASP A C 1
ATOM 804 O O . ASP A 1 103 ? -8.187 -19.502 -20.956 1.00 56.81 103 ASP A O 1
ATOM 808 N N . SER A 1 104 ? -9.348 -17.629 -21.178 1.00 54.44 104 SER A N 1
ATO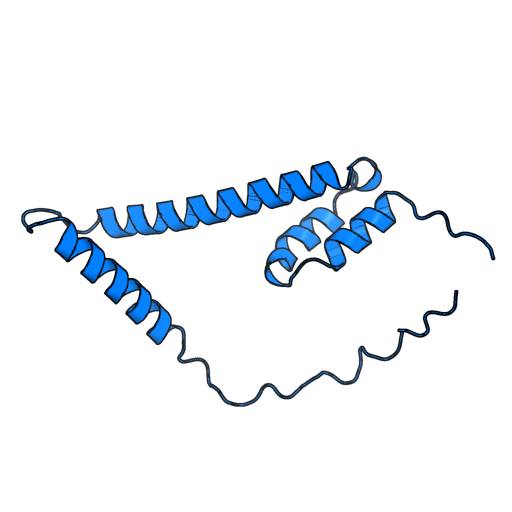M 809 C CA . SER A 1 104 ? -9.773 -17.546 -19.776 1.00 54.44 104 SER A CA 1
ATOM 810 C C . SER A 1 104 ? -11.082 -16.772 -19.685 1.00 54.44 104 SER A C 1
ATOM 812 O O . SER A 1 104 ? -11.196 -15.720 -19.060 1.00 54.44 104 SER A O 1
ATOM 814 N N . LYS A 1 105 ? -12.112 -17.323 -20.335 1.00 61.38 105 LYS A N 1
ATOM 815 C CA . LYS A 1 105 ? -13.461 -17.213 -19.788 1.00 61.38 105 LYS A CA 1
ATOM 816 C C . LYS A 1 105 ? -13.541 -18.146 -18.587 1.00 61.38 105 LYS A C 1
ATOM 818 O O . LYS A 1 105 ? -13.618 -19.351 -18.775 1.00 61.38 105 LYS A O 1
ATOM 823 N N . GLN A 1 106 ? -13.516 -17.564 -17.397 1.00 55.38 106 GLN A N 1
ATOM 824 C CA . GLN A 1 106 ? -14.099 -18.047 -16.137 1.00 55.38 106 GLN A CA 1
ATOM 825 C C . GLN A 1 106 ? -13.730 -16.961 -15.113 1.00 55.38 106 GLN A C 1
ATOM 827 O O . GLN A 1 106 ? -12.681 -16.989 -14.488 1.00 55.38 106 GLN A O 1
ATOM 832 N N . ILE A 1 107 ? -14.430 -15.824 -15.094 1.00 51.88 107 ILE A N 1
ATOM 833 C CA . ILE A 1 107 ? -15.537 -15.630 -14.143 1.00 51.88 107 ILE A CA 1
ATOM 834 C C . ILE A 1 107 ? -15.898 -16.959 -13.477 1.00 51.88 107 ILE A C 1
ATOM 836 O O . ILE A 1 107 ? -16.719 -17.710 -13.999 1.00 51.88 107 ILE A O 1
ATOM 840 N N . ASP A 1 108 ? -15.213 -17.279 -12.383 1.00 49.66 108 ASP A N 1
ATOM 841 C CA . ASP A 1 108 ? -15.766 -18.255 -11.462 1.00 49.66 108 ASP A CA 1
ATOM 842 C C . ASP A 1 108 ? -17.059 -17.640 -10.918 1.00 49.66 108 ASP A C 1
ATOM 844 O O . ASP A 1 108 ? -17.071 -16.502 -10.441 1.00 49.66 108 ASP A O 1
ATOM 848 N N . ALA A 1 109 ? -18.169 -18.335 -11.134 1.00 55.16 109 ALA A N 1
ATOM 849 C CA . ALA A 1 109 ? -19.515 -17.840 -10.871 1.00 55.16 109 ALA A CA 1
ATOM 850 C C . ALA A 1 109 ? -19.885 -17.896 -9.375 1.00 55.16 109 ALA A C 1
ATOM 852 O O . ALA A 1 109 ? -21.017 -17.569 -9.030 1.00 55.16 1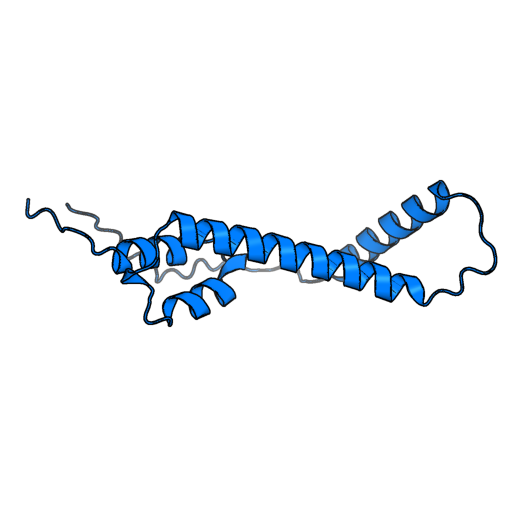09 ALA A O 1
ATOM 853 N N . ASP A 1 110 ? -18.933 -18.255 -8.507 1.00 57.91 110 ASP A N 1
ATOM 854 C CA . ASP A 1 110 ? -19.174 -18.604 -7.104 1.00 57.91 110 ASP A CA 1
ATOM 855 C C . ASP A 1 110 ? -18.740 -17.541 -6.068 1.00 57.91 110 ASP A C 1
ATOM 857 O O . ASP A 1 110 ? -18.864 -17.796 -4.876 1.00 57.91 110 ASP A O 1
ATOM 861 N N . ASP A 1 111 ? -18.286 -16.338 -6.458 1.00 55.41 111 ASP A N 1
ATOM 862 C CA . ASP A 1 111 ? -17.880 -15.287 -5.482 1.00 55.41 111 ASP A CA 1
ATOM 863 C C . ASP A 1 111 ? -18.640 -13.949 -5.632 1.00 55.41 111 ASP A C 1
ATOM 865 O O . ASP A 1 111 ? -18.193 -12.900 -5.173 1.00 55.41 111 ASP A O 1
ATOM 869 N N . LEU A 1 112 ? -19.805 -13.960 -6.298 1.00 56.09 112 LEU A N 1
ATOM 870 C CA . LEU A 1 112 ? -20.706 -12.794 -6.388 1.00 56.09 112 LEU A CA 1
ATOM 871 C C . LEU A 1 112 ? -21.871 -12.823 -5.387 1.00 56.09 112 LEU A C 1
ATOM 873 O O . LEU A 1 112 ? -22.681 -11.897 -5.386 1.00 56.09 112 LEU A O 1
ATOM 877 N N . ASP A 1 113 ? -21.941 -13.829 -4.515 1.00 56.28 113 ASP A N 1
ATOM 878 C CA . ASP A 1 113 ? -23.086 -14.046 -3.626 1.00 56.28 113 ASP A CA 1
ATOM 879 C C . ASP A 1 113 ? -22.819 -13.599 -2.178 1.00 56.28 113 ASP A C 1
ATOM 881 O O . ASP A 1 113 ? -23.143 -14.308 -1.238 1.00 56.28 113 ASP A O 1
ATOM 885 N N . GLU A 1 114 ? -22.238 -12.408 -1.971 1.00 56.84 114 GLU A N 1
ATOM 886 C CA . GLU A 1 114 ? -22.390 -11.696 -0.686 1.00 56.84 114 GLU A CA 1
ATOM 887 C C . GLU A 1 114 ? -22.052 -10.194 -0.772 1.00 56.84 114 GLU A C 1
ATOM 889 O O . GLU A 1 114 ? -21.187 -9.667 -0.076 1.00 56.84 114 GLU A O 1
ATOM 894 N N . MET A 1 115 ? -22.746 -9.454 -1.641 1.00 62.44 115 MET A N 1
ATOM 895 C CA . MET A 1 115 ? -22.798 -7.982 -1.556 1.00 62.44 115 MET A CA 1
ATOM 896 C C . MET A 1 115 ? -24.208 -7.479 -1.239 1.00 62.44 115 MET A C 1
ATOM 898 O O . MET A 1 115 ? -24.648 -6.454 -1.760 1.00 62.44 115 MET A O 1
ATOM 902 N N . ASP A 1 116 ? -24.906 -8.165 -0.332 1.00 54.06 116 ASP A N 1
ATOM 903 C CA . ASP A 1 116 ? -26.129 -7.647 0.285 1.00 54.06 116 ASP A CA 1
ATOM 904 C C . ASP A 1 116 ? -25.750 -6.638 1.391 1.00 54.06 116 ASP A C 1
ATOM 906 O O . ASP A 1 116 ? -25.898 -6.861 2.593 1.00 54.06 116 ASP A O 1
ATOM 910 N N . LEU A 1 117 ? -25.182 -5.501 0.974 1.00 50.09 117 LEU A N 1
ATOM 911 C CA . LEU A 1 117 ? -24.882 -4.363 1.844 1.00 50.09 117 LEU A CA 1
ATOM 912 C C . LEU A 1 117 ? -26.185 -3.639 2.203 1.00 50.09 117 LEU A C 1
ATOM 914 O O . LEU A 1 117 ? -26.551 -2.618 1.621 1.00 50.09 117 LEU A O 1
ATOM 918 N N . LYS A 1 118 ? -26.882 -4.171 3.209 1.00 47.41 118 LYS A N 1
ATOM 919 C CA . LYS A 1 118 ? -27.809 -3.406 4.045 1.00 47.41 118 LYS A CA 1
ATOM 920 C C . LYS A 1 118 ? -27.110 -3.014 5.340 1.00 47.41 118 LYS A C 1
ATOM 922 O O . LYS A 1 118 ? -27.142 -3.795 6.287 1.00 47.41 118 LYS A O 1
ATOM 927 N N . TRP A 1 119 ? -26.580 -1.794 5.393 1.00 48.44 119 TRP A N 1
ATOM 928 C CA . TRP A 1 119 ? -26.787 -0.858 6.507 1.00 48.44 119 TRP A CA 1
ATOM 929 C C . TRP A 1 119 ? -26.280 0.543 6.161 1.00 48.44 119 TRP A C 1
ATOM 931 O O . TRP A 1 119 ? -25.152 0.668 5.643 1.00 48.44 119 TRP A O 1
#

pLDDT: mean 70.89, std 17.19, range [42.38, 93.88]

Organism: Tanacetum cinerariifolium (NCBI:txid118510)